Protein AF-A0AAV4X1N4-F1 (afdb_monomer)

Radius of gyration: 26.25 Å; Cα contacts (8 Å, |Δi|>4): 10; chains: 1; bounding box: 57×34×90 Å

Organism: NCBI:txid1538125

Sequence (119 aa):
MSSMVSNLHPASPLLPTLLFGHKTGQQIIRHIYFPRCLPVINVLSAVFFVFLCLIAFFMDKEKIGPVQYREPTLGSFAFSFGVIMYSYGGASLYPTIQNDMRNQKLFPQSLFTAFLGKV

Solvent-accessible surface area (backbone atoms only — not comparable to full-atom values): 7820 Å² total; per-residue (Å²): 136,91,82,84,89,87,82,82,82,82,88,76,96,81,79,85,82,85,83,64,63,86,69,59,64,60,52,55,53,48,63,74,75,47,60,86,57,58,67,57,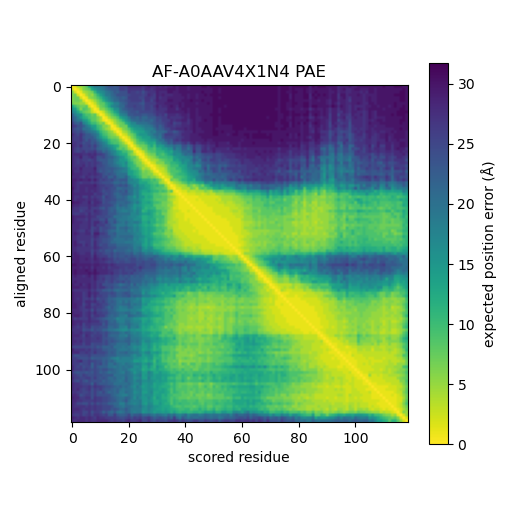53,52,51,53,51,50,52,53,50,53,53,52,52,51,52,53,54,67,70,50,66,86,70,73,64,91,81,80,85,75,81,88,45,73,66,58,48,52,51,55,51,48,55,56,54,57,73,57,61,66,61,79,50,46,69,60,52,41,71,70,40,96,57,50,87,50,44,64,59,53,50,50,33,73,76,68,68,62,128

InterPro domains:
  IPR013057 Amino acid transporter, transmembrane domain [PF01490] (44-114)

Foldseek 3Di:
DDDDDDDDDDDDPDDDPDPDDPPPVVVVCCVVVPPVCVVVVVVVVVVVVVVVVVVVVVVCVVVDDDDDDDDDDPVNVVVVVVVVVVVVVCCVCLVVVLVVDPDSVCSVVVVCCVPVVDD

pLDDT: mean 74.7, std 19.84, range [34.75, 96.25]

Secondary structure (DSSP, 8-state):
---------------SSSSS-TTHHHHHHHHHH--TTHHHHHHHHHHHHHHHHHHHHHHSGGG--PPP-PPPPHHHHHHHHHHHHHHTGGGGGHHHHHHHSS-GGGHHHHHHHHHH---

Structure (mmCIF, N/CA/C/O backbone):
data_AF-A0AAV4X1N4-F1
#
_entry.id   AF-A0AAV4X1N4-F1
#
loop_
_atom_site.group_PDB
_atom_site.id
_atom_site.type_symbol
_atom_site.label_atom_id
_atom_site.label_alt_id
_atom_site.label_comp_id
_atom_site.label_asym_id
_atom_site.label_entity_id
_atom_site.label_seq_id
_atom_site.pdbx_PDB_ins_code
_atom_site.Cartn_x
_atom_site.Cartn_y
_atom_site.Cartn_z
_atom_site.occupancy
_atom_site.B_iso_or_equiv
_atom_site.auth_seq_id
_atom_site.auth_comp_id
_atom_site.auth_asym_id
_atom_site.auth_atom_id
_atom_site.pdbx_PDB_model_num
ATOM 1 N N . MET A 1 1 ? 31.042 5.085 59.890 1.00 42.00 1 MET A N 1
ATOM 2 C CA . MET A 1 1 ? 32.124 4.993 58.889 1.00 42.00 1 MET A CA 1
ATOM 3 C C . MET A 1 1 ? 32.027 3.651 58.194 1.00 42.00 1 MET A C 1
ATOM 5 O O . MET A 1 1 ? 31.977 2.647 58.880 1.00 42.00 1 MET A O 1
ATOM 9 N N . SER A 1 2 ? 32.041 3.698 56.863 1.00 42.28 2 SER A N 1
ATOM 10 C CA . SER A 1 2 ? 32.646 2.702 55.972 1.00 42.28 2 SER A CA 1
ATOM 11 C C . SER A 1 2 ? 32.069 1.283 55.913 1.00 42.28 2 SER A C 1
ATOM 13 O O . SER A 1 2 ? 32.383 0.436 56.741 1.00 42.28 2 SER A O 1
ATOM 15 N N . SER A 1 3 ? 31.282 1.050 54.859 1.00 41.56 3 SER A N 1
ATOM 16 C CA . SER A 1 3 ? 31.202 -0.170 54.029 1.00 41.56 3 SER A CA 1
ATOM 17 C C . SER A 1 3 ? 29.877 -0.054 53.257 1.00 41.56 3 SER A C 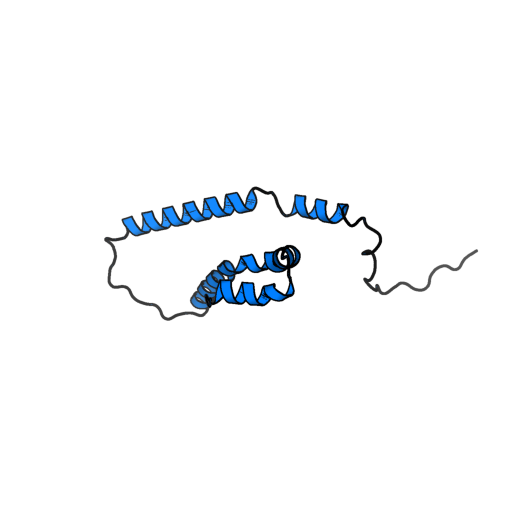1
ATOM 19 O O . SER A 1 3 ? 28.823 -0.382 53.784 1.00 41.56 3 SER A O 1
ATOM 21 N N . MET A 1 4 ? 29.739 0.704 52.165 1.00 34.75 4 MET A N 1
ATOM 22 C CA . MET A 1 4 ? 30.379 0.626 50.844 1.00 34.75 4 MET A CA 1
ATOM 23 C C . MET A 1 4 ? 30.397 -0.777 50.206 1.00 34.75 4 MET A C 1
ATOM 25 O O . MET A 1 4 ? 31.233 -1.607 50.524 1.00 34.75 4 MET A O 1
ATOM 29 N N . VAL A 1 5 ? 29.526 -0.919 49.197 1.00 51.56 5 VAL A N 1
ATOM 30 C CA . VAL A 1 5 ? 29.715 -1.685 47.950 1.00 51.56 5 VAL A CA 1
ATOM 31 C C . VAL A 1 5 ? 29.719 -3.216 48.051 1.00 51.56 5 VAL A C 1
ATOM 33 O O . VAL A 1 5 ? 30.767 -3.842 48.083 1.00 51.56 5 VAL A O 1
ATOM 36 N N . SER A 1 6 ? 28.532 -3.821 47.944 1.00 42.91 6 SER A N 1
ATOM 37 C CA . SER A 1 6 ? 28.249 -5.007 47.104 1.00 42.91 6 SER A CA 1
ATOM 38 C C . SER A 1 6 ? 26.718 -5.208 47.153 1.00 42.91 6 SER A C 1
ATOM 40 O O . SER A 1 6 ? 26.156 -5.205 48.238 1.00 42.91 6 SER A O 1
ATOM 42 N N . ASN A 1 7 ? 25.919 -5.299 46.098 1.00 36.62 7 ASN A N 1
ATOM 43 C CA . ASN A 1 7 ? 26.172 -5.696 44.733 1.00 36.62 7 ASN A CA 1
ATOM 44 C C . ASN A 1 7 ? 25.201 -4.987 43.786 1.00 36.62 7 ASN A C 1
ATOM 46 O O . ASN A 1 7 ? 24.047 -4.702 44.104 1.00 36.62 7 ASN A O 1
ATOM 50 N N . LEU A 1 8 ? 25.747 -4.729 42.610 1.00 36.88 8 LEU A N 1
ATOM 51 C CA . LEU A 1 8 ? 25.142 -4.174 41.419 1.00 36.88 8 LEU A CA 1
ATOM 52 C C . LEU A 1 8 ? 24.074 -5.135 40.845 1.00 36.88 8 LEU A C 1
ATOM 54 O O . LEU A 1 8 ? 24.230 -6.350 40.904 1.00 36.88 8 LEU A O 1
ATOM 58 N N . HIS A 1 9 ? 23.021 -4.534 40.292 1.00 41.47 9 HIS A N 1
ATOM 59 C CA . HIS A 1 9 ? 21.897 -5.045 39.483 1.00 41.47 9 HIS A CA 1
ATOM 60 C C . HIS A 1 9 ? 22.090 -6.357 38.673 1.00 41.47 9 HIS A C 1
ATOM 62 O O . HIS A 1 9 ? 23.184 -6.650 38.195 1.00 41.47 9 HIS A O 1
ATOM 68 N N . PRO A 1 10 ? 20.974 -7.011 38.288 1.00 39.06 10 PRO A N 1
ATOM 69 C CA . PRO A 1 10 ? 20.538 -6.795 36.906 1.00 39.06 10 PRO A CA 1
ATOM 70 C C . PRO A 1 10 ? 19.118 -6.233 36.804 1.00 39.06 10 PRO A C 1
ATOM 72 O O . PRO A 1 10 ? 18.219 -6.527 37.585 1.00 39.06 10 PRO A O 1
ATOM 75 N N . ALA A 1 11 ? 18.959 -5.372 35.806 1.00 45.75 11 ALA A N 1
ATOM 76 C CA . ALA A 1 11 ? 17.777 -4.587 35.516 1.00 45.75 11 ALA A CA 1
ATOM 77 C C . ALA A 1 11 ? 16.542 -5.439 35.214 1.00 45.75 11 ALA A C 1
ATOM 79 O O . ALA A 1 11 ? 16.494 -6.147 34.213 1.00 45.75 11 ALA A O 1
ATOM 80 N N . SER A 1 12 ? 15.501 -5.260 36.022 1.00 38.88 12 SER A N 1
ATOM 81 C CA . SER A 1 12 ? 14.116 -5.459 35.604 1.00 38.88 12 SER A CA 1
ATOM 82 C C . SER A 1 12 ? 13.606 -4.158 34.959 1.00 38.88 12 SER A C 1
ATOM 84 O O . SER A 1 12 ? 13.476 -3.154 35.665 1.00 38.88 12 SER A O 1
ATOM 86 N N . PRO A 1 13 ? 13.310 -4.116 33.646 1.00 43.12 13 PRO A N 1
ATOM 87 C CA . PRO A 1 13 ? 12.797 -2.923 32.982 1.00 43.12 13 PRO A CA 1
ATOM 88 C C . PRO A 1 13 ? 11.274 -2.856 33.159 1.00 43.12 13 PRO A C 1
ATOM 90 O O . PRO A 1 13 ? 10.515 -3.006 32.209 1.00 43.12 13 PRO A O 1
ATOM 93 N N . LEU A 1 14 ? 10.811 -2.677 34.395 1.00 47.69 14 LEU A N 1
ATOM 94 C CA . LEU A 1 14 ? 9.392 -2.498 34.714 1.00 47.69 14 LEU A CA 1
ATOM 95 C C . LEU A 1 14 ? 9.226 -1.389 35.754 1.00 47.69 14 LEU A C 1
ATOM 97 O O . LEU A 1 14 ? 8.974 -1.674 36.915 1.00 47.69 14 LEU A O 1
ATOM 101 N N . LEU A 1 15 ? 9.419 -0.140 35.323 1.00 43.53 15 LEU A N 1
ATOM 102 C CA . LEU A 1 15 ? 8.718 1.086 35.757 1.00 43.53 15 LEU A CA 1
ATOM 103 C C . LEU A 1 15 ? 9.556 2.285 35.296 1.00 43.53 15 LEU A C 1
ATOM 105 O O . LEU A 1 15 ? 10.622 2.548 35.848 1.00 43.53 15 LEU A O 1
ATOM 109 N N . PRO A 1 16 ? 9.077 3.023 34.284 1.00 38.62 16 PRO A N 1
ATOM 110 C CA . PRO A 1 16 ? 8.481 4.306 34.636 1.00 38.62 16 PRO A CA 1
ATOM 111 C C . PRO A 1 16 ? 7.267 4.614 33.746 1.00 38.62 16 PRO A C 1
ATOM 113 O O . PRO A 1 16 ? 7.244 5.602 33.023 1.00 38.62 16 PRO A O 1
ATOM 116 N N . THR A 1 17 ? 6.239 3.764 33.763 1.00 52.91 17 THR A N 1
ATOM 117 C CA . THR A 1 17 ? 4.993 4.028 33.008 1.00 52.91 17 THR A CA 1
ATOM 118 C C . THR A 1 17 ? 3.916 4.707 33.861 1.00 52.91 17 THR A C 1
ATOM 120 O O . THR A 1 17 ? 2.863 5.064 33.349 1.00 52.91 17 THR A O 1
ATOM 123 N N . LEU A 1 18 ? 4.159 4.917 35.160 1.00 46.94 18 LEU A N 1
ATOM 124 C CA . LEU A 1 18 ? 3.099 5.274 36.113 1.00 46.94 18 LEU A CA 1
ATOM 125 C C . LEU A 1 18 ? 3.185 6.675 36.735 1.00 46.94 18 LEU A C 1
ATOM 127 O O . LEU A 1 18 ? 2.378 6.979 37.603 1.00 46.94 18 LEU A O 1
ATOM 131 N N . LEU A 1 19 ? 4.107 7.545 36.303 1.00 44.69 19 LEU A N 1
ATOM 132 C CA . LEU A 1 19 ? 4.250 8.892 36.892 1.00 44.69 19 LEU A CA 1
ATOM 133 C C . LEU A 1 19 ? 4.675 9.993 35.905 1.00 44.69 19 LEU A C 1
ATOM 135 O O . LEU A 1 19 ? 5.176 11.035 36.315 1.00 44.69 19 LEU A O 1
ATOM 139 N N . PHE A 1 20 ? 4.447 9.804 34.602 1.00 44.94 20 PHE A N 1
ATOM 140 C CA . PHE A 1 20 ? 4.568 10.888 33.623 1.00 44.94 20 PHE A CA 1
ATOM 141 C C . PHE A 1 20 ? 3.198 11.188 33.026 1.00 44.94 20 PHE A C 1
ATOM 143 O O . PHE A 1 20 ? 2.554 10.316 32.447 1.00 44.94 20 PHE A O 1
ATOM 150 N N . GLY A 1 21 ? 2.740 12.427 33.219 1.00 42.88 21 GLY A N 1
ATOM 151 C CA . GLY A 1 21 ? 1.407 12.899 32.864 1.00 42.88 21 GLY A CA 1
ATOM 152 C C . GLY A 1 21 ? 0.950 12.419 31.487 1.00 42.88 21 GLY A C 1
ATOM 153 O O . GLY A 1 21 ? 1.525 12.777 30.458 1.00 42.88 21 GLY A O 1
ATOM 154 N N . HIS A 1 22 ? -0.140 11.652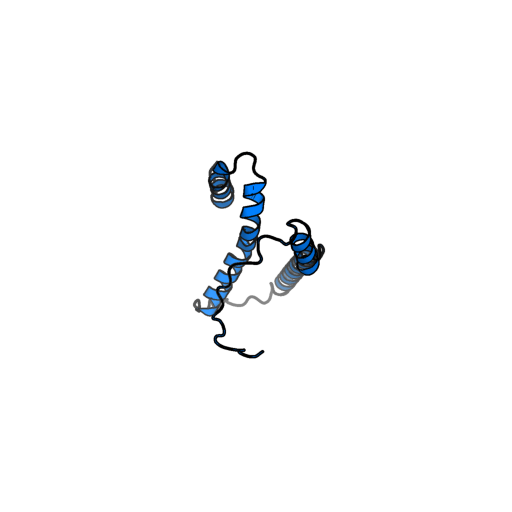 31.500 1.00 48.53 22 HIS A N 1
ATOM 155 C CA . HIS A 1 22 ? -0.807 11.008 30.365 1.00 48.53 22 HIS A CA 1
ATOM 156 C C . HIS A 1 22 ? -1.080 11.942 29.165 1.00 48.53 22 HIS A C 1
ATOM 158 O O . HIS A 1 22 ? -1.296 11.477 28.052 1.00 48.53 22 HIS A O 1
ATOM 164 N N . LYS A 1 23 ? -1.046 13.270 29.353 1.00 47.44 23 LYS A N 1
ATOM 165 C CA . LYS A 1 23 ? -1.268 14.255 28.283 1.00 47.44 23 LYS A CA 1
ATOM 166 C C . LYS A 1 23 ? -0.003 14.820 27.629 1.00 47.44 23 LYS A C 1
ATOM 168 O O . LYS A 1 23 ? -0.097 15.289 26.499 1.00 47.44 23 LYS A O 1
ATOM 173 N N . THR A 1 24 ? 1.163 14.780 28.274 1.00 48.59 24 THR A N 1
ATOM 174 C CA . THR A 1 24 ? 2.338 15.545 27.805 1.00 48.59 24 THR A CA 1
ATOM 175 C C . THR A 1 24 ? 3.263 14.711 26.914 1.00 48.59 24 THR A C 1
ATOM 177 O O . THR A 1 24 ? 3.723 15.199 25.884 1.00 48.59 24 THR A O 1
ATOM 180 N N . GLY A 1 25 ? 3.461 13.423 27.223 1.00 47.62 25 GLY A N 1
ATOM 181 C CA . GLY A 1 25 ? 4.272 12.518 26.389 1.00 47.62 25 GLY A CA 1
ATOM 182 C C . GLY A 1 25 ? 3.635 12.200 25.030 1.00 47.62 25 GLY A C 1
ATOM 183 O O . GLY A 1 25 ? 4.320 12.125 24.013 1.00 47.62 25 GLY A O 1
ATOM 184 N N . GLN A 1 26 ? 2.303 12.108 24.984 1.00 51.66 26 GLN A N 1
ATOM 185 C CA . GLN A 1 26 ? 1.550 11.839 23.755 1.00 51.66 26 GLN A CA 1
ATOM 186 C C . GLN A 1 26 ? 1.564 13.028 22.774 1.00 51.66 26 GLN A C 1
ATOM 188 O O . GLN A 1 26 ? 1.557 12.831 21.561 1.00 51.66 26 GLN A O 1
ATOM 193 N N . GLN A 1 27 ? 1.620 14.266 23.280 1.00 49.16 27 GLN A N 1
ATOM 194 C CA . GLN A 1 27 ? 1.637 15.483 22.457 1.00 49.16 27 GLN A CA 1
ATOM 195 C C . GLN A 1 27 ? 3.004 15.745 21.807 1.00 49.16 27 GLN A C 1
ATOM 197 O O . GLN A 1 27 ? 3.060 16.206 20.669 1.00 49.16 27 GLN A O 1
ATOM 202 N N . ILE A 1 28 ? 4.105 15.401 22.483 1.00 54.25 28 ILE A N 1
ATOM 203 C CA . ILE A 1 28 ? 5.465 15.577 21.946 1.00 54.25 28 ILE A CA 1
ATOM 204 C C . ILE A 1 28 ? 5.745 14.564 20.823 1.00 54.25 28 ILE A C 1
ATOM 206 O O . ILE A 1 28 ? 6.259 14.937 19.770 1.00 54.25 28 ILE A O 1
ATOM 210 N N . ILE A 1 29 ? 5.311 13.306 20.977 1.00 54.38 29 ILE A N 1
ATOM 211 C CA . ILE A 1 29 ? 5.417 12.282 19.919 1.00 54.38 29 ILE A CA 1
ATOM 212 C C . ILE A 1 29 ? 4.570 12.670 18.694 1.00 54.38 29 ILE A C 1
ATOM 214 O O . ILE A 1 29 ? 5.016 12.520 17.558 1.00 54.38 29 ILE A O 1
ATOM 218 N N . ARG A 1 30 ? 3.384 13.254 18.908 1.00 52.81 30 ARG A N 1
ATOM 219 C CA . ARG A 1 30 ? 2.491 13.733 17.839 1.00 52.81 30 ARG A CA 1
ATOM 220 C C . ARG A 1 30 ? 3.098 14.861 16.998 1.00 52.81 30 ARG A C 1
ATOM 222 O O . ARG A 1 30 ? 2.834 14.925 15.802 1.00 52.81 30 ARG A O 1
ATOM 229 N N . HIS A 1 31 ? 3.905 15.732 17.602 1.00 54.34 31 HIS A N 1
ATOM 230 C CA . HIS A 1 31 ? 4.549 16.852 16.908 1.00 54.34 31 HIS A CA 1
ATOM 231 C C . HIS A 1 31 ? 5.834 16.455 16.165 1.00 54.34 31 HIS A C 1
ATOM 233 O O . HIS A 1 31 ? 6.164 17.078 15.159 1.00 54.34 31 HIS A O 1
ATOM 239 N N . ILE A 1 32 ? 6.534 15.420 16.640 1.00 58.66 32 ILE A N 1
ATOM 240 C CA . ILE A 1 32 ? 7.784 14.926 16.041 1.00 58.66 32 ILE A CA 1
ATOM 241 C C . ILE A 1 32 ? 7.515 13.939 14.892 1.00 58.66 32 ILE A C 1
ATOM 243 O O . ILE A 1 32 ? 8.226 13.968 13.894 1.00 58.66 32 ILE A O 1
ATOM 247 N N . TYR A 1 33 ? 6.475 13.102 14.986 1.00 54.19 33 TYR A N 1
ATOM 248 C CA . TYR A 1 33 ? 6.200 12.052 13.990 1.00 54.19 33 TYR A CA 1
ATOM 249 C C . TYR A 1 33 ? 5.144 12.410 12.937 1.00 54.19 33 TYR A C 1
ATOM 251 O O . TYR A 1 33 ? 4.997 11.685 11.956 1.00 54.19 33 TYR A O 1
ATOM 259 N N . PHE A 1 34 ? 4.400 13.507 13.105 1.00 57.22 34 PHE A N 1
ATOM 260 C CA . PHE A 1 34 ? 3.309 13.853 12.192 1.00 57.22 34 PHE A CA 1
ATOM 261 C C . PHE A 1 34 ? 3.305 15.350 11.845 1.00 57.22 34 PHE A C 1
ATOM 263 O O . PHE A 1 34 ? 2.431 16.101 12.295 1.00 57.22 34 PHE A O 1
ATOM 270 N N . PRO A 1 35 ? 4.244 15.832 11.005 1.00 62.84 35 PRO A N 1
ATOM 271 C CA . PRO A 1 35 ? 4.006 17.063 10.271 1.00 62.84 35 PRO A CA 1
ATOM 272 C C . PRO A 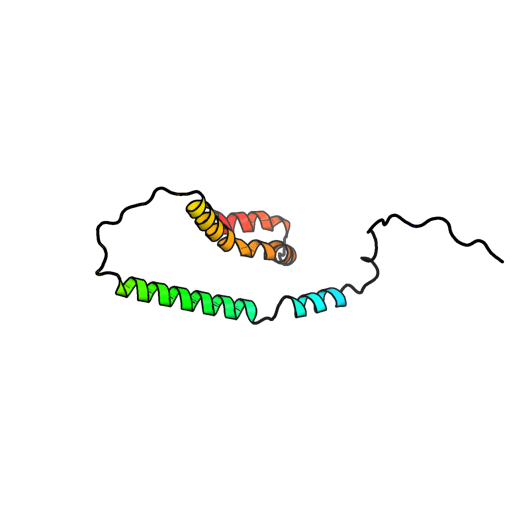1 35 ? 2.729 16.837 9.461 1.00 62.84 35 PRO A C 1
ATOM 274 O O . PRO A 1 35 ? 2.693 15.993 8.565 1.00 62.84 35 PRO A O 1
ATOM 277 N N . ARG A 1 36 ? 1.664 17.572 9.792 1.00 64.62 36 ARG A N 1
ATOM 278 C CA . ARG A 1 36 ? 0.325 17.436 9.186 1.00 64.62 36 ARG A CA 1
ATOM 279 C C . ARG A 1 36 ? 0.331 17.490 7.646 1.00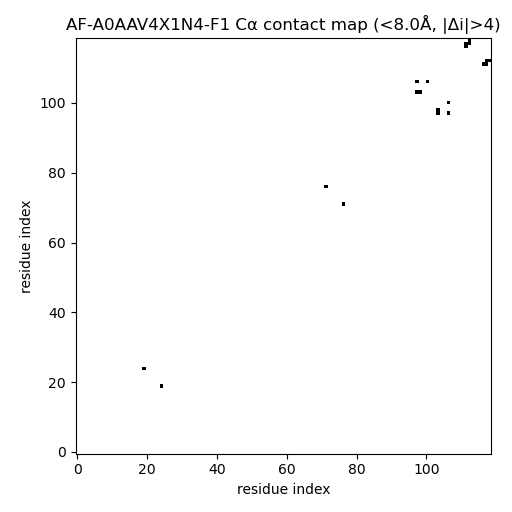 64.62 36 ARG A C 1
ATOM 281 O O . ARG A 1 36 ? -0.623 17.042 7.023 1.00 64.62 36 ARG A O 1
ATOM 288 N N . CYS A 1 37 ? 1.409 17.987 7.043 1.00 70.88 37 CYS A N 1
ATOM 289 C CA . CYS A 1 37 ? 1.588 18.113 5.601 1.00 70.88 37 CYS A CA 1
ATOM 290 C C . CYS A 1 37 ? 2.222 16.885 4.917 1.00 70.88 37 CYS A C 1
ATOM 292 O O . CYS A 1 37 ? 2.047 16.743 3.711 1.00 70.88 37 CYS A O 1
ATOM 294 N N . LEU A 1 38 ? 2.929 15.992 5.629 1.00 76.31 38 LEU A N 1
ATOM 295 C CA . LEU A 1 38 ? 3.573 14.812 5.018 1.00 76.31 38 LEU A CA 1
ATOM 296 C C . LEU A 1 38 ? 2.614 13.933 4.193 1.00 76.31 38 LEU A C 1
ATOM 298 O O . LEU A 1 38 ? 2.953 13.622 3.049 1.00 76.31 38 LEU A O 1
ATOM 302 N N . PRO A 1 39 ? 1.422 13.548 4.698 1.00 81.69 39 PRO A N 1
ATOM 303 C CA . PRO A 1 39 ? 0.508 12.724 3.909 1.00 81.69 39 PRO A CA 1
ATOM 304 C C . PRO A 1 39 ? -0.026 13.470 2.682 1.00 81.69 39 PRO A C 1
ATOM 306 O O . PRO A 1 39 ? -0.175 12.868 1.623 1.00 81.69 39 PRO A O 1
ATOM 309 N N . VAL A 1 40 ? -0.252 14.784 2.792 1.00 85.69 40 VAL A N 1
ATOM 310 C CA . VAL A 1 40 ? -0.715 15.616 1.671 1.00 85.69 40 VAL A CA 1
ATOM 311 C C . VAL A 1 40 ? 0.338 15.652 0.564 1.00 85.69 40 VAL A C 1
ATOM 313 O O . VAL A 1 40 ? 0.012 15.433 -0.598 1.00 85.69 40 VAL A O 1
ATOM 316 N N . ILE A 1 41 ? 1.608 15.851 0.921 1.00 89.38 41 ILE A N 1
ATOM 317 C CA . ILE A 1 41 ? 2.719 15.867 -0.039 1.00 89.38 41 ILE A CA 1
ATOM 318 C C . ILE A 1 41 ? 2.843 14.511 -0.749 1.00 89.38 41 ILE A C 1
ATOM 320 O O . ILE A 1 41 ? 3.006 14.484 -1.966 1.00 89.38 41 ILE A O 1
ATOM 324 N N . ASN A 1 42 ? 2.714 13.398 -0.018 1.00 87.88 42 ASN A N 1
ATOM 325 C CA . ASN A 1 42 ? 2.811 12.055 -0.596 1.00 87.88 42 ASN A CA 1
ATOM 326 C C . ASN A 1 42 ? 1.660 11.734 -1.565 1.00 87.88 42 ASN A C 1
ATOM 328 O O . ASN A 1 42 ? 1.872 11.112 -2.601 1.00 87.88 42 ASN A O 1
ATOM 332 N N . VAL A 1 43 ? 0.435 12.166 -1.251 1.00 89.62 43 VAL A N 1
ATOM 333 C CA . VAL A 1 43 ? -0.707 11.985 -2.162 1.00 89.62 43 VAL A CA 1
ATOM 334 C C . VAL A 1 43 ? -0.510 12.813 -3.430 1.00 89.62 43 VAL A C 1
ATOM 336 O O . VAL A 1 43 ? -0.698 12.300 -4.530 1.00 89.62 43 VAL A O 1
ATOM 339 N N . LEU A 1 44 ? -0.081 14.071 -3.298 1.00 94.12 44 LEU A N 1
ATOM 340 C CA . L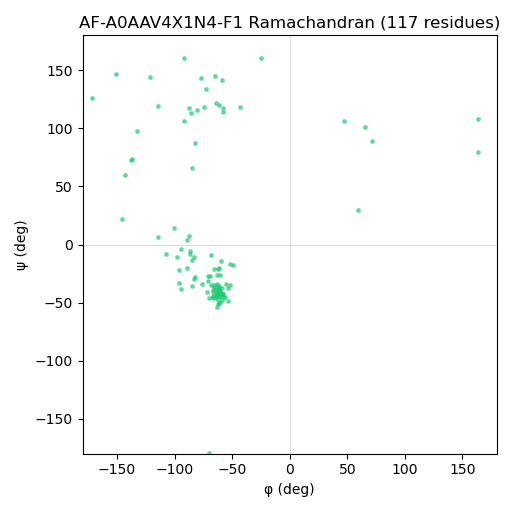EU A 1 44 ? 0.152 14.945 -4.448 1.00 94.12 44 LEU A CA 1
ATOM 341 C C . LEU A 1 44 ? 1.270 14.419 -5.360 1.00 94.12 44 LEU A C 1
ATOM 343 O O . LEU A 1 44 ? 1.105 14.418 -6.581 1.00 94.12 44 LEU A O 1
ATOM 347 N N . SER A 1 45 ? 2.377 13.931 -4.791 1.00 92.62 45 SER A N 1
ATOM 348 C CA . SER A 1 45 ? 3.479 13.361 -5.572 1.00 92.62 45 SER A CA 1
ATOM 349 C C . SER A 1 45 ? 3.074 12.068 -6.283 1.00 92.62 45 SER A C 1
ATOM 351 O O . SER A 1 45 ? 3.399 11.899 -7.458 1.00 92.62 45 SER A O 1
ATOM 353 N N . ALA A 1 46 ? 2.318 11.187 -5.620 1.00 91.25 46 ALA A N 1
ATOM 354 C CA . ALA A 1 46 ? 1.822 9.950 -6.217 1.00 91.25 46 ALA A CA 1
ATOM 355 C C . ALA A 1 46 ? 0.858 10.223 -7.380 1.00 91.25 46 ALA A C 1
ATOM 357 O O . ALA A 1 46 ? 0.984 9.614 -8.441 1.00 91.25 46 ALA A O 1
ATOM 358 N N . VAL A 1 47 ? -0.066 11.175 -7.213 1.00 95.12 47 VAL A N 1
ATOM 359 C CA . VAL A 1 47 ? -0.989 11.585 -8.279 1.00 95.12 47 VAL A CA 1
ATOM 360 C C . VAL A 1 47 ? -0.207 12.117 -9.478 1.00 95.12 47 VAL A C 1
ATOM 362 O O . VAL A 1 47 ? -0.414 11.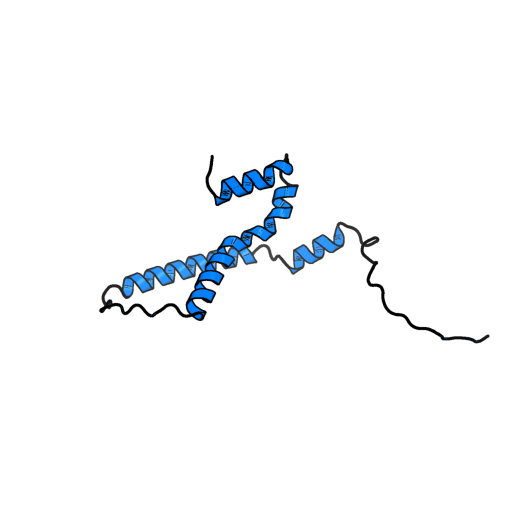650 -10.597 1.00 95.12 47 VAL A O 1
ATOM 365 N N . PHE A 1 48 ? 0.739 13.031 -9.251 1.00 96.12 48 PHE A N 1
ATOM 366 C CA . PHE A 1 48 ? 1.583 13.574 -10.316 1.00 96.12 48 PHE A CA 1
ATOM 367 C C . PHE A 1 48 ? 2.386 12.483 -11.044 1.00 96.12 48 PHE A C 1
ATOM 369 O O . PHE A 1 48 ? 2.431 12.468 -12.273 1.00 96.12 48 PHE A O 1
ATOM 376 N N . PHE A 1 49 ? 2.957 11.527 -10.308 1.00 94.25 49 PHE A N 1
ATOM 377 C CA . PHE A 1 49 ? 3.681 10.393 -10.884 1.00 94.25 49 PHE A CA 1
ATOM 378 C C . PHE A 1 49 ? 2.790 9.533 -11.794 1.00 94.25 49 PHE A C 1
ATOM 380 O O . PHE A 1 49 ? 3.180 9.224 -12.919 1.00 94.25 49 PHE A O 1
ATOM 387 N N . VAL A 1 50 ? 1.568 9.207 -11.358 1.00 94.44 50 VAL A N 1
ATOM 388 C CA . VAL A 1 50 ? 0.609 8.442 -12.172 1.00 94.44 50 VAL A CA 1
ATOM 389 C C . VAL A 1 50 ? 0.251 9.193 -13.458 1.00 94.44 50 VAL A C 1
ATOM 391 O O . VAL A 1 50 ? 0.205 8.580 -14.525 1.00 94.44 50 VAL A O 1
ATOM 394 N N . PHE A 1 51 ? 0.069 10.516 -13.397 1.00 96.25 51 PHE A N 1
ATOM 395 C CA . PHE A 1 51 ? -0.157 11.334 -14.594 1.00 96.25 51 PHE A CA 1
ATOM 396 C C . PHE A 1 51 ? 1.014 11.258 -15.584 1.00 96.25 51 PHE A C 1
ATOM 398 O O . PHE A 1 51 ? 0.784 11.062 -16.778 1.00 96.25 51 PHE A O 1
ATOM 405 N N . LEU A 1 52 ? 2.260 11.348 -15.108 1.00 95.75 52 LEU A N 1
ATOM 406 C CA . LEU A 1 52 ? 3.440 11.200 -15.967 1.00 95.75 52 LEU A CA 1
ATOM 407 C C . LEU A 1 52 ? 3.525 9.804 -16.600 1.00 95.75 52 LEU A C 1
ATOM 409 O O . LEU A 1 52 ? 3.810 9.697 -17.792 1.00 95.75 52 LEU A O 1
ATOM 413 N N . CYS A 1 53 ? 3.228 8.742 -15.842 1.00 92.75 53 CYS A N 1
ATOM 414 C CA . CYS A 1 53 ? 3.182 7.377 -16.373 1.00 92.75 53 CYS A CA 1
ATOM 415 C C . CYS A 1 53 ? 2.142 7.223 -17.487 1.00 92.75 53 CYS A C 1
ATOM 417 O O . CYS A 1 53 ? 2.420 6.572 -18.494 1.00 92.75 53 CYS A O 1
ATOM 419 N N . LEU A 1 54 ? 0.962 7.835 -17.339 1.00 93.69 54 LEU A N 1
ATOM 420 C CA . LEU A 1 54 ? -0.061 7.821 -18.383 1.00 93.69 54 LEU A CA 1
ATOM 421 C C . LEU A 1 54 ? 0.426 8.538 -19.644 1.00 93.69 54 LEU A C 1
ATOM 423 O O . LEU A 1 54 ? 0.304 7.980 -20.730 1.00 93.69 54 LEU A O 1
ATOM 427 N N . ILE A 1 55 ? 1.018 9.729 -19.517 1.00 94.00 55 ILE A N 1
ATOM 428 C CA . ILE A 1 55 ? 1.557 10.477 -20.665 1.00 94.00 55 ILE A CA 1
ATOM 429 C C . ILE A 1 55 ? 2.632 9.656 -21.389 1.00 94.00 55 ILE A C 1
ATOM 431 O O . ILE A 1 55 ? 2.551 9.494 -22.605 1.00 94.00 55 ILE A O 1
ATOM 435 N N . ALA A 1 56 ? 3.584 9.074 -20.655 1.00 90.62 56 ALA A N 1
ATOM 436 C CA . ALA A 1 56 ? 4.617 8.210 -21.227 1.00 90.62 56 ALA A CA 1
ATOM 437 C C . ALA A 1 56 ? 4.010 7.001 -21.962 1.00 90.62 56 ALA A C 1
ATOM 439 O O . ALA A 1 56 ? 4.390 6.702 -23.092 1.00 90.62 56 ALA A O 1
ATOM 440 N N . PHE A 1 57 ? 2.989 6.368 -21.375 1.00 89.00 57 PHE A N 1
ATOM 441 C CA . PHE A 1 57 ? 2.246 5.286 -22.019 1.00 89.00 57 PHE A CA 1
ATOM 442 C C . PHE A 1 57 ? 1.528 5.741 -23.299 1.00 89.00 57 PHE A C 1
ATOM 444 O O . PHE A 1 57 ? 1.440 4.975 -24.257 1.00 89.00 57 PHE A O 1
ATOM 451 N N . PHE A 1 58 ? 1.018 6.979 -23.344 1.00 88.75 58 PHE A N 1
ATOM 452 C CA . PHE A 1 58 ? 0.441 7.582 -24.551 1.00 88.75 58 PHE A CA 1
ATOM 453 C C . PHE A 1 58 ? 1.450 7.892 -25.651 1.00 88.75 58 PHE A C 1
ATOM 455 O O . PHE A 1 58 ? 1.081 7.820 -26.820 1.00 88.75 58 PHE A O 1
ATOM 462 N N . MET A 1 59 ? 2.708 8.136 -25.309 1.00 88.56 59 MET A N 1
ATOM 463 C CA . MET A 1 59 ? 3.764 8.365 -26.293 1.00 88.56 59 MET A CA 1
ATOM 464 C C . MET A 1 59 ? 4.359 7.066 -26.857 1.00 88.56 59 MET A C 1
ATOM 466 O O . MET A 1 59 ? 4.776 7.045 -28.011 1.00 88.56 59 MET A O 1
ATOM 470 N N . ASP A 1 60 ? 4.375 5.974 -26.088 1.00 86.44 60 ASP A N 1
ATOM 471 C CA . ASP A 1 60 ? 4.969 4.694 -26.518 1.00 86.44 60 ASP A CA 1
ATOM 472 C C . ASP A 1 60 ? 4.001 3.745 -27.257 1.00 86.44 60 ASP A C 1
ATOM 474 O O . ASP A 1 60 ? 4.397 2.647 -27.653 1.00 86.44 60 ASP A O 1
ATOM 478 N N . LYS A 1 61 ? 2.752 4.167 -27.512 1.00 72.38 61 LYS A N 1
ATOM 479 C CA . LYS A 1 61 ? 1.702 3.372 -28.194 1.00 72.38 61 LYS A CA 1
ATOM 480 C C . LYS A 1 61 ? 2.163 2.777 -29.529 1.00 72.38 61 LYS A C 1
ATOM 482 O O . LYS A 1 61 ? 1.744 1.684 -29.893 1.00 72.38 61 LYS A O 1
ATOM 487 N N . GLU A 1 62 ? 3.008 3.503 -30.258 1.00 72.19 62 GLU A N 1
ATOM 488 C CA . GLU A 1 62 ? 3.430 3.155 -31.620 1.00 72.19 62 GLU A CA 1
ATOM 489 C C . GLU A 1 62 ? 4.645 2.208 -31.665 1.00 72.19 62 GLU A C 1
ATOM 491 O O . GLU A 1 62 ? 4.972 1.686 -32.727 1.00 72.19 62 GLU A O 1
ATOM 496 N N . LYS A 1 63 ? 5.304 1.926 -30.528 1.00 69.38 63 LYS A N 1
ATOM 497 C CA . LYS A 1 63 ? 6.516 1.079 -30.460 1.00 69.38 63 LYS A CA 1
ATOM 498 C C . LYS A 1 63 ? 6.260 -0.360 -30.002 1.00 69.38 63 LYS A C 1
ATOM 500 O O . LYS A 1 63 ? 7.195 -1.071 -29.631 1.00 69.38 63 LYS A O 1
ATOM 505 N N . ILE A 1 64 ? 5.006 -0.803 -29.987 1.00 69.69 64 ILE A N 1
ATOM 506 C CA . ILE A 1 64 ? 4.638 -2.097 -29.405 1.00 69.69 64 ILE A CA 1
ATOM 507 C C . ILE A 1 64 ? 4.899 -3.212 -30.430 1.00 69.69 64 ILE A C 1
ATOM 509 O O . ILE A 1 64 ? 4.030 -3.590 -31.211 1.00 69.69 64 ILE A O 1
ATOM 513 N N . GLY A 1 65 ? 6.131 -3.724 -30.437 1.00 74.81 65 GLY A N 1
ATOM 514 C CA . GLY A 1 65 ? 6.479 -4.993 -31.081 1.00 74.81 65 GLY A CA 1
ATOM 515 C C . GLY A 1 65 ? 5.900 -6.207 -30.330 1.00 74.81 65 GLY A C 1
ATOM 516 O O . GLY A 1 65 ? 5.232 -6.042 -29.306 1.00 74.81 65 GLY A O 1
ATOM 517 N N . PRO A 1 66 ? 6.148 -7.444 -30.799 1.00 77.62 66 PRO A N 1
ATOM 518 C CA . PRO A 1 66 ? 5.650 -8.649 -30.138 1.00 77.62 66 PRO A CA 1
ATOM 519 C C . PRO A 1 66 ? 6.153 -8.732 -28.687 1.00 77.62 66 PRO A C 1
ATOM 521 O O . PRO A 1 66 ? 7.356 -8.801 -28.430 1.00 77.62 66 PRO A O 1
ATOM 524 N N . VAL A 1 67 ? 5.216 -8.711 -27.736 1.00 76.00 67 VAL A N 1
ATOM 525 C CA . VAL A 1 67 ? 5.499 -8.733 -26.295 1.00 76.00 67 VAL A CA 1
ATOM 526 C C . VAL A 1 67 ? 5.930 -10.139 -25.884 1.00 76.00 67 VAL A C 1
ATOM 528 O O . VAL A 1 67 ? 5.161 -11.092 -25.999 1.00 76.00 67 VAL A O 1
ATOM 531 N N . GLN A 1 68 ? 7.155 -10.274 -25.377 1.00 80.44 68 GLN A N 1
ATOM 532 C CA . GLN A 1 68 ? 7.602 -11.502 -24.721 1.00 80.44 68 GLN A CA 1
ATOM 533 C C . GLN A 1 68 ? 7.245 -11.449 -23.234 1.00 80.44 68 GLN A C 1
ATOM 535 O O . GLN A 1 68 ? 7.734 -10.592 -22.496 1.00 80.44 68 GLN A O 1
ATOM 540 N N . TYR A 1 69 ? 6.402 -12.376 -22.785 1.00 79.50 69 TYR A N 1
ATOM 541 C CA . TYR A 1 69 ? 6.091 -12.538 -21.368 1.00 79.50 69 TYR A CA 1
ATOM 542 C C . TYR A 1 69 ? 7.211 -13.323 -20.690 1.00 79.50 69 TYR A C 1
ATOM 544 O O . TYR A 1 69 ? 7.453 -14.485 -21.012 1.00 79.50 69 TYR A O 1
ATOM 552 N N . ARG A 1 70 ? 7.912 -12.680 -19.755 1.00 81.69 70 ARG A N 1
ATOM 553 C CA . ARG A 1 70 ? 8.926 -13.347 -18.938 1.00 81.69 70 ARG A CA 1
ATOM 554 C C . ARG A 1 70 ? 8.254 -14.182 -17.854 1.00 81.69 70 ARG A C 1
ATOM 556 O O . ARG A 1 70 ? 7.265 -13.746 -17.268 1.00 81.69 70 ARG A O 1
ATOM 563 N N . GLU A 1 71 ? 8.827 -15.342 -17.554 1.00 89.00 71 GLU A N 1
ATOM 564 C CA . GLU A 1 71 ? 8.381 -16.159 -16.428 1.00 89.00 71 GLU A CA 1
ATOM 565 C C . GLU A 1 71 ? 8.478 -15.379 -15.104 1.00 89.00 71 GLU A C 1
ATOM 567 O O . GLU A 1 71 ? 9.427 -14.606 -14.899 1.00 89.00 71 GLU A O 1
ATOM 572 N N . PRO A 1 72 ? 7.498 -15.550 -14.201 1.00 88.12 72 PRO A N 1
ATOM 573 C CA . PRO A 1 72 ? 7.487 -14.855 -12.926 1.00 88.12 72 PRO A CA 1
ATOM 574 C C . PRO A 1 72 ? 8.683 -15.295 -12.081 1.00 88.12 72 PRO A C 1
ATOM 576 O O . PRO A 1 72 ? 8.851 -16.465 -11.750 1.00 88.12 72 PRO A O 1
ATOM 579 N N . THR A 1 73 ? 9.511 -14.326 -11.700 1.00 93.56 73 THR A N 1
ATOM 580 C CA . THR A 1 73 ? 10.613 -14.550 -10.760 1.00 93.56 73 THR A CA 1
ATOM 581 C C . THR A 1 73 ? 10.155 -14.283 -9.329 1.00 93.56 73 THR A C 1
ATOM 583 O O . THR A 1 73 ? 9.193 -13.545 -9.099 1.00 93.56 73 THR A O 1
ATOM 586 N N . LEU A 1 74 ? 10.893 -14.806 -8.346 1.00 94.62 74 LEU A N 1
ATOM 587 C CA . LEU A 1 74 ? 10.658 -14.489 -6.934 1.00 94.62 74 LEU A CA 1
ATOM 588 C C . LEU A 1 74 ? 10.708 -12.973 -6.666 1.00 94.62 74 LEU A C 1
ATOM 590 O O . LEU A 1 74 ? 9.946 -12.468 -5.848 1.00 94.62 74 LEU A O 1
ATOM 594 N N . GLY A 1 75 ? 11.559 -12.238 -7.393 1.00 93.44 75 GLY A N 1
ATOM 595 C CA . GLY A 1 75 ? 11.647 -10.779 -7.297 1.00 93.44 75 GLY A CA 1
ATOM 596 C C . GLY A 1 75 ? 10.383 -10.076 -7.796 1.00 93.44 75 GLY A C 1
ATOM 597 O O . GLY A 1 75 ? 9.854 -9.206 -7.108 1.00 93.44 75 GLY A O 1
ATOM 598 N N . SER A 1 76 ? 9.854 -10.490 -8.952 1.00 90.56 76 SER A N 1
ATOM 599 C CA . SER A 1 76 ? 8.586 -9.969 -9.482 1.00 90.56 76 SER A CA 1
ATOM 600 C C . SER A 1 76 ? 7.419 -10.273 -8.540 1.00 90.56 76 SER A C 1
ATOM 602 O O . SER A 1 76 ? 6.595 -9.398 -8.288 1.00 90.56 76 SER A O 1
ATOM 604 N N . PHE A 1 77 ? 7.388 -11.475 -7.956 1.00 92.69 77 PHE A N 1
ATOM 605 C CA . PHE A 1 77 ? 6.396 -11.846 -6.949 1.00 92.69 77 PHE A CA 1
ATOM 606 C C . PHE A 1 77 ? 6.495 -10.975 -5.691 1.00 92.69 77 PHE A C 1
ATOM 608 O O . PHE A 1 77 ? 5.495 -10.399 -5.272 1.00 92.69 77 PHE A O 1
ATOM 615 N N . ALA A 1 78 ? 7.690 -10.837 -5.108 1.00 95.56 78 ALA A N 1
ATOM 616 C CA . ALA A 1 78 ? 7.900 -10.038 -3.903 1.00 95.56 78 ALA A CA 1
ATOM 617 C C . ALA A 1 78 ? 7.550 -8.560 -4.127 1.00 95.56 78 ALA A C 1
ATOM 619 O O . ALA A 1 78 ? 6.950 -7.933 -3.255 1.00 95.56 78 ALA A O 1
ATOM 620 N N . PHE A 1 79 ? 7.863 -8.017 -5.308 1.00 92.88 79 PHE A N 1
ATOM 621 C CA . PHE A 1 79 ? 7.481 -6.660 -5.687 1.00 92.88 79 PHE A CA 1
ATOM 622 C C . PHE A 1 79 ? 5.959 -6.503 -5.762 1.00 92.88 79 PHE A C 1
ATOM 624 O O . PHE A 1 79 ? 5.397 -5.648 -5.079 1.00 92.88 79 PHE A O 1
ATOM 631 N N . SER A 1 80 ? 5.275 -7.353 -6.533 1.00 92.38 80 SER A N 1
ATOM 632 C CA . SER A 1 80 ? 3.814 -7.303 -6.657 1.00 92.38 80 SER A CA 1
ATOM 633 C C . SER A 1 80 ? 3.115 -7.523 -5.313 1.00 92.38 80 SER A C 1
ATOM 635 O O . SER A 1 80 ? 2.181 -6.798 -4.979 1.00 92.38 80 SER A O 1
ATOM 637 N N . PHE A 1 81 ? 3.596 -8.465 -4.503 1.00 94.50 81 PHE A N 1
ATOM 638 C CA . PHE A 1 81 ? 3.088 -8.706 -3.155 1.00 94.50 81 PHE A CA 1
ATOM 639 C C . PHE A 1 81 ? 3.306 -7.501 -2.232 1.00 94.50 81 PHE A C 1
ATOM 641 O O . PHE A 1 81 ? 2.401 -7.124 -1.489 1.00 94.50 81 PHE A O 1
ATOM 648 N N . GLY A 1 82 ? 4.471 -6.854 -2.312 1.00 93.25 82 GLY A N 1
ATOM 649 C CA . GLY A 1 82 ? 4.771 -5.631 -1.571 1.00 93.25 82 GLY A CA 1
ATOM 650 C C . GLY A 1 82 ? 3.831 -4.482 -1.932 1.00 93.25 82 GLY A C 1
ATOM 651 O O . GLY A 1 82 ? 3.331 -3.803 -1.039 1.00 93.25 82 GLY A O 1
ATOM 652 N N . VAL A 1 83 ? 3.519 -4.304 -3.220 1.00 92.81 83 VAL A N 1
ATOM 653 C CA . VAL A 1 83 ? 2.539 -3.307 -3.688 1.00 92.81 83 VAL A CA 1
ATOM 654 C C . VAL A 1 83 ? 1.143 -3.605 -3.134 1.00 92.81 83 VAL A C 1
ATOM 656 O O . VAL A 1 83 ? 0.468 -2.697 -2.646 1.00 92.81 83 VAL A O 1
ATOM 659 N N . ILE A 1 84 ? 0.723 -4.874 -3.145 1.00 91.62 84 ILE A N 1
ATOM 660 C CA . ILE A 1 84 ? -0.557 -5.289 -2.558 1.00 91.62 84 ILE A CA 1
ATOM 661 C C . ILE A 1 84 ? -0.568 -4.978 -1.057 1.00 91.62 84 ILE A C 1
ATOM 663 O O . ILE A 1 84 ? -1.478 -4.303 -0.588 1.00 91.62 84 ILE A O 1
ATOM 667 N N . MET A 1 85 ? 0.454 -5.382 -0.302 1.00 90.38 85 MET A N 1
ATOM 668 C CA . MET A 1 85 ? 0.542 -5.110 1.138 1.00 90.38 85 MET A CA 1
ATOM 669 C C . MET A 1 85 ? 0.576 -3.613 1.462 1.00 90.38 85 MET A C 1
ATOM 671 O O . MET A 1 85 ? -0.071 -3.179 2.414 1.00 90.38 85 MET A O 1
ATOM 675 N N . TYR A 1 86 ? 1.260 -2.808 0.644 1.00 87.88 86 TYR A N 1
ATOM 676 C CA . TYR A 1 86 ? 1.278 -1.353 0.785 1.00 87.88 86 TYR A CA 1
ATOM 677 C C . TYR A 1 86 ? -0.131 -0.749 0.687 1.00 87.88 86 TYR A C 1
ATOM 679 O O . TYR A 1 86 ? -0.469 0.145 1.464 1.00 87.88 86 TYR A O 1
ATOM 687 N N . SER A 1 87 ? -0.993 -1.286 -0.186 1.00 87.44 87 SER A N 1
ATOM 688 C CA . SER A 1 87 ? -2.387 -0.827 -0.309 1.00 87.44 87 SER A CA 1
ATOM 689 C C . SER A 1 87 ? -3.225 -1.054 0.961 1.00 87.44 87 SER A C 1
ATOM 691 O O . SER A 1 87 ? -4.129 -0.271 1.248 1.00 87.44 87 SER A O 1
ATOM 693 N N . TYR A 1 88 ? -2.875 -2.051 1.785 1.00 87.12 88 TYR A N 1
ATOM 694 C CA . TYR A 1 88 ? -3.520 -2.329 3.077 1.00 87.12 88 TYR A CA 1
ATOM 695 C C . TYR A 1 88 ? -2.907 -1.551 4.261 1.00 87.12 88 TYR A C 1
ATOM 697 O O . TYR A 1 88 ? -3.295 -1.765 5.412 1.00 87.12 88 TYR A O 1
ATOM 705 N N . GLY A 1 89 ? -1.987 -0.607 4.020 1.00 84.81 89 GLY A N 1
ATOM 706 C CA . GLY A 1 89 ? -1.272 0.140 5.069 1.00 84.81 89 GLY A CA 1
ATOM 707 C C . GLY A 1 89 ? -2.150 0.967 6.029 1.00 84.81 89 GLY A C 1
ATOM 708 O O . GLY A 1 89 ? -1.694 1.369 7.103 1.00 84.81 89 GLY A O 1
ATOM 709 N N . GLY A 1 90 ? -3.427 1.185 5.699 1.00 80.06 90 GLY A N 1
ATOM 710 C CA . GLY A 1 90 ? -4.396 1.894 6.545 1.00 80.06 90 GLY A CA 1
ATOM 711 C C . GLY A 1 90 ? -4.809 1.158 7.830 1.00 80.06 90 GLY A C 1
ATOM 712 O O . GLY A 1 90 ? -5.442 1.762 8.695 1.00 80.06 90 GLY A O 1
ATOM 713 N N . ALA A 1 91 ? -4.431 -0.114 8.001 1.00 83.44 91 ALA A N 1
ATOM 714 C CA . ALA A 1 91 ? -4.806 -0.925 9.165 1.00 83.44 91 ALA A CA 1
ATOM 715 C C . ALA A 1 91 ? -4.289 -0.389 10.514 1.00 83.44 91 ALA A C 1
ATOM 717 O O . ALA A 1 91 ? -4.858 -0.674 11.567 1.00 83.44 91 ALA A O 1
ATOM 718 N N . SER A 1 92 ? -3.249 0.447 10.496 1.00 82.50 92 SER A N 1
ATOM 719 C CA . SER A 1 92 ? -2.720 1.116 11.693 1.00 82.50 92 SER A CA 1
ATOM 720 C C . SER A 1 92 ? -3.732 2.047 12.379 1.00 82.50 92 SER A C 1
ATOM 722 O O . SER A 1 92 ? -3.601 2.333 13.568 1.00 82.50 92 SER A O 1
ATOM 724 N N . LEU A 1 93 ? -4.769 2.488 11.659 1.00 83.94 93 LEU A N 1
ATOM 725 C CA . LEU A 1 93 ? -5.829 3.358 12.175 1.00 83.94 93 LEU A CA 1
ATOM 726 C C . LEU A 1 93 ? -6.934 2.585 12.911 1.00 83.94 93 LEU A C 1
ATOM 728 O O . LEU A 1 93 ? -7.773 3.197 13.574 1.00 83.94 93 LEU A O 1
ATOM 732 N N . TYR A 1 94 ? -6.949 1.253 12.821 1.00 86.19 94 TYR A N 1
ATOM 733 C CA . TYR A 1 94 ? -8.022 0.421 13.367 1.00 86.19 94 TYR A CA 1
ATOM 734 C C . TYR A 1 94 ? -8.242 0.564 14.876 1.00 86.19 94 TYR A C 1
ATOM 736 O O . TYR A 1 94 ? -9.405 0.670 15.255 1.00 86.19 94 TYR A O 1
ATOM 744 N N . PRO A 1 95 ? -7.215 0.648 15.746 1.00 85.75 95 PRO A N 1
ATOM 745 C CA . PRO A 1 95 ? -7.438 0.861 17.179 1.00 85.75 95 PRO A CA 1
ATOM 746 C C . PRO A 1 95 ? -8.154 2.185 17.472 1.00 85.75 95 PRO A C 1
ATOM 74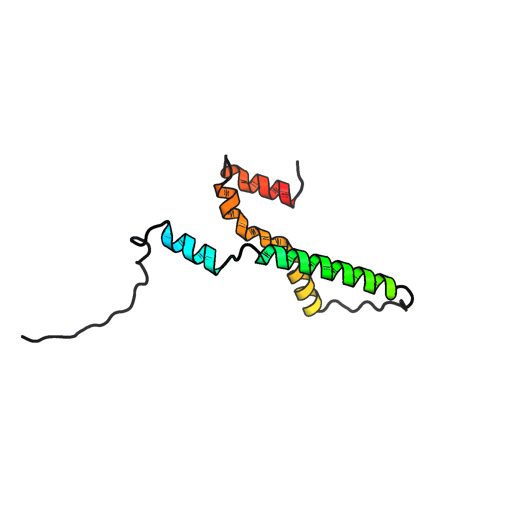8 O O . PRO A 1 95 ? -9.002 2.262 18.357 1.00 85.75 95 PRO A O 1
ATOM 751 N N . THR A 1 96 ? -7.856 3.224 16.689 1.00 88.38 96 THR A N 1
ATOM 752 C CA . THR A 1 96 ? -8.512 4.529 16.807 1.00 88.38 96 THR A CA 1
ATOM 753 C C . THR A 1 96 ? -9.965 4.452 16.349 1.00 88.38 96 THR A C 1
ATOM 755 O O . THR A 1 96 ? -10.845 4.923 17.061 1.00 88.38 96 THR A O 1
ATOM 758 N N . ILE A 1 97 ? -10.228 3.811 15.205 1.00 86.56 97 ILE A N 1
ATOM 759 C CA . ILE A 1 97 ? -11.589 3.623 14.672 1.00 86.56 97 ILE A CA 1
ATOM 760 C C . ILE A 1 97 ? -12.436 2.782 15.633 1.00 86.56 97 ILE A C 1
ATOM 762 O O . ILE A 1 97 ? -13.572 3.137 15.928 1.00 86.56 97 ILE A O 1
ATOM 766 N N . GLN A 1 98 ? -11.875 1.697 16.173 1.00 89.19 98 GLN A N 1
ATOM 767 C CA . GLN A 1 98 ? -12.525 0.874 17.194 1.00 89.19 98 GLN A CA 1
ATOM 768 C C . GLN A 1 98 ? -12.926 1.701 18.411 1.00 89.19 98 GLN A C 1
ATOM 770 O O . GLN A 1 98 ? -14.041 1.560 18.902 1.00 89.19 98 GLN A O 1
ATOM 775 N N . ASN A 1 99 ? -12.031 2.566 18.888 1.00 89.25 99 ASN A N 1
ATOM 776 C CA . ASN A 1 99 ? -12.290 3.393 20.057 1.00 89.25 99 ASN A CA 1
ATOM 777 C C . ASN A 1 99 ? -13.329 4.501 19.795 1.00 89.25 99 ASN A C 1
ATOM 779 O O . ASN A 1 99 ? -14.014 4.910 20.727 1.00 89.25 99 ASN A O 1
ATOM 783 N N . ASP A 1 100 ? -13.463 4.958 18.546 1.00 93.50 100 ASP A N 1
ATOM 784 C CA . ASP A 1 100 ? -14.432 5.982 18.121 1.00 93.50 100 ASP A CA 1
ATOM 785 C C . ASP A 1 100 ? -15.829 5.406 17.794 1.00 93.50 100 ASP A C 1
ATOM 787 O O . ASP A 1 100 ? -16.825 6.123 17.705 1.00 93.50 100 ASP A O 1
ATOM 791 N N . MET A 1 101 ? -15.949 4.083 17.651 1.00 91.88 101 MET A N 1
ATOM 792 C CA . MET A 1 101 ? -17.227 3.432 17.374 1.00 91.88 101 MET A CA 1
ATOM 793 C C . MET A 1 101 ? -18.167 3.413 18.587 1.00 91.88 101 MET A C 1
ATOM 795 O O . MET A 1 101 ? -17.809 2.942 19.666 1.00 91.88 101 MET A O 1
ATOM 799 N N . ARG A 1 102 ? -19.446 3.770 18.365 1.00 91.94 102 ARG A N 1
ATOM 800 C CA . ARG A 1 102 ? -20.519 3.667 19.381 1.00 91.94 102 ARG A CA 1
ATOM 801 C C . ARG A 1 102 ? -20.624 2.262 19.992 1.00 91.94 102 ARG A C 1
ATOM 803 O O . ARG A 1 102 ? -20.913 2.133 21.176 1.00 91.94 102 ARG A O 1
ATOM 810 N N . ASN A 1 103 ? -20.431 1.215 19.189 1.00 91.50 103 ASN A N 1
ATOM 811 C CA . ASN A 1 103 ? -20.424 -0.168 19.663 1.00 91.50 103 ASN A CA 1
ATOM 812 C C . ASN A 1 103 ? -19.224 -0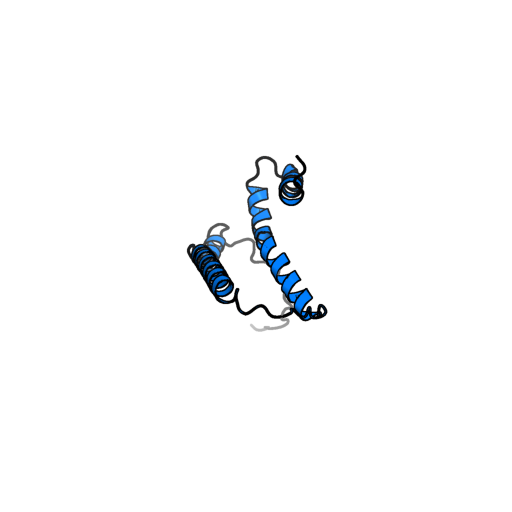.926 19.091 1.00 91.50 103 ASN A C 1
ATOM 814 O O . ASN A 1 103 ? -19.274 -1.449 17.980 1.00 91.50 103 ASN A O 1
ATOM 818 N N . GLN A 1 104 ? -18.162 -1.018 19.887 1.00 89.88 104 GLN A N 1
ATOM 819 C CA . GLN A 1 104 ? -16.881 -1.620 19.506 1.00 89.88 104 GLN A CA 1
ATOM 820 C C . GLN A 1 104 ? -17.002 -3.103 19.112 1.00 89.88 104 GLN A C 1
ATOM 822 O O . GLN A 1 104 ? -16.225 -3.592 18.295 1.00 89.88 104 GLN A O 1
ATOM 827 N N . LYS A 1 105 ? -18.015 -3.822 19.623 1.00 91.38 105 LYS A N 1
ATOM 828 C CA . LYS A 1 105 ? -18.248 -5.242 19.297 1.00 91.38 105 LYS A CA 1
ATOM 829 C C . LYS A 1 105 ? -18.624 -5.465 17.830 1.00 91.38 105 LYS A C 1
ATOM 831 O O . LYS A 1 105 ? -18.454 -6.569 17.324 1.00 91.38 105 LYS A O 1
ATOM 836 N N . LEU A 1 106 ? -19.117 -4.429 17.149 1.00 90.62 106 LEU A N 1
ATOM 837 C CA . LEU A 1 106 ? -19.484 -4.484 15.732 1.00 90.62 106 LEU A CA 1
ATOM 838 C C . LEU A 1 106 ? -18.296 -4.201 14.802 1.00 90.62 106 LEU A C 1
ATOM 840 O O . LEU A 1 106 ? -18.431 -4.323 13.587 1.00 90.62 106 LEU A O 1
ATOM 844 N N . PHE A 1 107 ? -17.124 -3.842 15.337 1.00 89.69 107 PHE A N 1
ATOM 845 C CA . PHE A 1 107 ? -15.967 -3.498 14.512 1.00 89.69 107 PHE A CA 1
ATOM 846 C C . PHE A 1 107 ? -15.549 -4.627 13.551 1.00 89.69 107 PHE A C 1
ATOM 848 O O . PHE A 1 107 ? -15.372 -4.342 12.366 1.00 89.69 107 PHE A O 1
ATOM 855 N N . PRO A 1 108 ? -15.473 -5.908 13.964 1.00 88.12 108 PRO A N 1
ATOM 856 C CA . PRO A 1 108 ? -15.162 -6.991 13.035 1.00 88.12 108 PRO A CA 1
ATOM 857 C C . PRO A 1 108 ? -16.189 -7.090 11.902 1.00 88.12 108 PRO A C 1
ATOM 859 O O . PRO A 1 108 ? -15.804 -7.211 10.746 1.00 88.12 108 PRO A O 1
ATOM 862 N N . GLN A 1 109 ? -17.486 -6.954 12.201 1.00 88.50 109 GLN A N 1
ATOM 863 C CA . GLN A 1 109 ? -18.539 -6.960 11.176 1.00 88.50 109 GLN A CA 1
ATOM 864 C C . GLN A 1 109 ? -18.375 -5.797 10.186 1.00 88.50 109 GLN A C 1
ATOM 866 O O . GLN A 1 109 ? -18.545 -5.982 8.981 1.00 88.50 109 GLN A O 1
ATOM 871 N N . SER A 1 110 ? -17.970 -4.620 10.675 1.00 88.50 110 SER A N 1
ATOM 872 C CA . SER A 1 110 ? -17.677 -3.461 9.826 1.00 88.50 110 SER A CA 1
ATOM 873 C C . SER A 1 110 ? -16.479 -3.701 8.897 1.00 88.50 110 SER A C 1
ATOM 875 O O . SER A 1 110 ? -16.547 -3.356 7.720 1.00 88.50 110 SER A O 1
ATOM 877 N N . LEU A 1 111 ? -15.427 -4.380 9.377 1.00 89.19 111 LEU A N 1
ATOM 878 C CA . LEU A 1 111 ? -14.277 -4.765 8.551 1.00 89.19 111 LEU A CA 1
ATOM 879 C C . LEU A 1 111 ? -14.666 -5.791 7.485 1.00 89.19 111 LEU A C 1
ATOM 881 O O . LEU A 1 111 ? -14.294 -5.642 6.324 1.00 89.19 111 LEU A O 1
ATOM 885 N N . PHE A 1 112 ? -15.433 -6.816 7.866 1.00 89.94 112 PHE A N 1
ATOM 886 C CA . PHE A 1 112 ? -15.937 -7.821 6.929 1.00 89.94 112 PHE A CA 1
ATOM 887 C C . PHE A 1 112 ? -16.771 -7.168 5.823 1.00 89.94 112 PHE A C 1
ATOM 889 O O . PHE A 1 112 ? -16.577 -7.473 4.650 1.00 89.94 112 PHE A O 1
ATOM 896 N N . THR A 1 113 ? -17.632 -6.215 6.177 1.00 87.81 113 THR A N 1
ATOM 897 C CA . THR A 1 113 ? -18.428 -5.462 5.198 1.00 87.81 113 THR A CA 1
ATOM 898 C C . THR A 1 113 ? -17.534 -4.620 4.280 1.00 87.81 113 THR A C 1
ATOM 900 O O . THR A 1 113 ? -17.720 -4.638 3.066 1.00 87.81 113 THR A O 1
ATOM 903 N N . ALA A 1 114 ? -16.524 -3.936 4.832 1.00 85.50 114 ALA A N 1
ATOM 904 C CA . ALA A 1 114 ? -15.620 -3.072 4.072 1.00 85.50 114 ALA A CA 1
ATOM 905 C C . ALA A 1 114 ? -14.729 -3.830 3.069 1.00 85.50 114 ALA A C 1
ATOM 907 O O . ALA A 1 114 ? -14.468 -3.312 1.987 1.00 85.50 114 ALA A O 1
ATOM 908 N N . PHE A 1 115 ? -14.269 -5.040 3.406 1.00 84.69 115 PHE A N 1
ATOM 909 C CA . PHE A 1 115 ? -13.356 -5.813 2.552 1.00 84.69 115 PHE A CA 1
ATOM 910 C C . PHE A 1 115 ? -14.041 -6.846 1.658 1.00 84.69 115 PHE A C 1
ATOM 912 O O . PHE A 1 115 ? -13.549 -7.120 0.567 1.00 84.69 115 PHE A O 1
ATOM 919 N N . LEU A 1 116 ? -15.145 -7.448 2.109 1.00 85.56 116 LEU A N 1
ATOM 920 C CA . LEU A 1 116 ? -15.800 -8.551 1.396 1.00 85.56 116 LEU A CA 1
ATOM 921 C C . LEU A 1 116 ? -17.116 -8.143 0.730 1.00 85.56 116 LEU A C 1
ATOM 923 O O . LEU A 1 116 ? -17.669 -8.943 -0.021 1.00 85.56 116 LEU A O 1
ATOM 927 N N . GLY A 1 117 ? -17.620 -6.928 0.976 1.00 68.31 117 GLY A N 1
ATOM 928 C CA . GLY A 1 117 ? -18.775 -6.385 0.258 1.00 68.31 117 GLY A CA 1
ATOM 929 C C . GLY A 1 117 ? -20.048 -7.225 0.388 1.00 68.31 117 GLY A C 1
ATOM 930 O O . GLY A 1 117 ? -20.858 -7.248 -0.535 1.00 68.31 117 GLY A O 1
ATOM 931 N N . LYS A 1 118 ? -20.231 -7.944 1.503 1.00 50.22 118 LYS A N 1
ATOM 932 C CA . LYS A 1 118 ? -21.519 -8.567 1.830 1.00 50.22 118 LYS A CA 1
ATOM 933 C C . LYS A 1 118 ? -22.339 -7.600 2.676 1.00 50.22 118 LYS A C 1
ATOM 935 O O . LYS A 1 118 ? -22.011 -7.391 3.842 1.00 50.22 118 LYS A O 1
ATOM 940 N N . VAL A 1 119 ? -23.359 -7.019 2.043 1.00 50.31 119 VAL A N 1
ATOM 941 C CA . VAL A 1 119 ? -24.510 -6.372 2.694 1.00 50.31 119 VAL A CA 1
ATOM 942 C C . VAL A 1 119 ? -25.511 -7.449 3.087 1.00 50.31 119 VAL A C 1
ATOM 944 O O . VAL A 1 119 ? -25.727 -8.362 2.256 1.00 50.31 119 VAL A O 1
#

Mean predicted aligned error: 15.45 Å